Protein AF-A0A955WXA9-F1 (afdb_monomer_lite)

Radius of gyration: 15.29 Å; chains: 1; bounding box: 36×30×42 Å

pLDDT: mean 94.93, std 7.56, range [43.38, 98.75]

Structure (mmCIF, N/CA/C/O backbone):
data_AF-A0A955WXA9-F1
#
_entry.id   AF-A0A955WXA9-F1
#
loop_
_atom_site.group_PDB
_atom_site.id
_atom_site.type_symbol
_atom_site.label_atom_id
_atom_site.label_alt_id
_atom_site.label_comp_id
_atom_site.label_asym_id
_atom_site.label_entity_id
_atom_site.label_seq_id
_atom_site.pdbx_PDB_ins_code
_atom_site.Cartn_x
_atom_site.Cartn_y
_atom_site.Cartn_z
_atom_site.occupancy
_atom_site.B_iso_or_equiv
_atom_site.auth_seq_id
_atom_site.auth_comp_id
_atom_site.auth_asym_id
_atom_site.auth_atom_id
_atom_site.pdbx_PDB_model_num
ATOM 1 N N . GLY A 1 1 ? -16.867 13.117 12.820 1.00 91.06 1 GLY A N 1
ATOM 2 C CA . GLY A 1 1 ? -16.094 12.356 11.815 1.00 91.06 1 GLY A CA 1
ATOM 3 C C . GLY A 1 1 ? -15.336 11.248 12.516 1.00 91.06 1 GLY A C 1
ATOM 4 O O . GLY A 1 1 ? -15.319 11.274 13.739 1.00 91.06 1 GLY A O 1
ATOM 5 N N . GLN A 1 2 ? -14.751 10.304 11.773 1.00 95.94 2 GLN A N 1
ATOM 6 C CA . GLN A 1 2 ? -13.904 9.246 12.344 1.00 95.94 2 GLN A CA 1
ATOM 7 C C . GLN A 1 2 ? -12.493 9.767 12.650 1.00 95.94 2 GLN A C 1
ATOM 9 O O . GLN A 1 2 ? -11.987 10.629 11.928 1.00 95.94 2 GLN A O 1
ATOM 14 N N . LEU A 1 3 ? -11.860 9.225 13.689 1.00 97.69 3 LEU A N 1
ATOM 15 C CA . LEU A 1 3 ? -10.514 9.562 14.140 1.00 97.69 3 LEU A CA 1
ATOM 16 C C . LEU A 1 3 ? -9.573 8.352 14.054 1.00 97.69 3 LEU A C 1
ATOM 18 O O . LEU A 1 3 ? -9.935 7.226 14.396 1.00 97.69 3 LEU A O 1
ATOM 22 N N . THR A 1 4 ? -8.336 8.601 13.625 1.00 98.19 4 THR A N 1
ATOM 23 C CA . THR A 1 4 ? -7.269 7.597 13.538 1.00 98.19 4 THR A CA 1
ATOM 24 C C . THR A 1 4 ? -5.917 8.186 13.931 1.00 98.19 4 THR A C 1
ATOM 26 O O . THR A 1 4 ? -5.758 9.403 14.019 1.00 98.19 4 THR A O 1
ATOM 29 N N . TYR A 1 5 ? -4.939 7.309 14.129 1.00 98.06 5 TYR A N 1
ATOM 30 C CA . TYR A 1 5 ? -3.525 7.628 14.278 1.00 98.06 5 TYR A CA 1
ATOM 31 C C . TYR A 1 5 ? -2.741 6.816 13.250 1.00 98.06 5 TYR A C 1
ATOM 33 O O . TYR A 1 5 ? -2.970 5.618 13.131 1.00 98.06 5 TYR A O 1
ATOM 41 N N . SER A 1 6 ? -1.845 7.465 12.507 1.00 98.12 6 SER A N 1
ATOM 42 C CA . SER A 1 6 ? -1.029 6.832 11.465 1.00 98.12 6 SER A CA 1
ATOM 43 C C . SER A 1 6 ? 0.274 6.308 12.073 1.00 98.12 6 SER A C 1
ATOM 45 O O . SER A 1 6 ? 1.252 7.048 12.182 1.00 98.12 6 SER A O 1
ATOM 47 N N . ALA A 1 7 ? 0.270 5.056 12.531 1.00 98.25 7 ALA A N 1
ATOM 48 C CA . ALA A 1 7 ? 1.452 4.413 13.101 1.00 98.25 7 ALA A CA 1
ATOM 49 C C . ALA A 1 7 ? 2.349 3.809 12.008 1.00 98.25 7 ALA A C 1
ATOM 51 O O . ALA A 1 7 ? 1.858 3.375 10.970 1.00 98.25 7 ALA A O 1
ATOM 52 N N . ASN A 1 8 ? 3.657 3.728 12.253 1.00 97.62 8 ASN A N 1
ATOM 53 C CA . ASN A 1 8 ? 4.581 3.096 11.311 1.00 97.62 8 ASN A CA 1
ATOM 54 C C . ASN A 1 8 ? 4.373 1.568 11.243 1.00 97.62 8 ASN A C 1
ATOM 56 O O . ASN A 1 8 ? 4.010 0.959 12.256 1.00 97.62 8 ASN A O 1
ATOM 60 N N . TRP A 1 9 ? 4.626 0.936 10.086 1.00 95.50 9 TRP A N 1
ATOM 61 C CA . TRP A 1 9 ? 4.387 -0.507 9.855 1.00 95.50 9 TRP A CA 1
ATOM 62 C C . TRP A 1 9 ? 5.089 -1.440 10.848 1.00 95.50 9 TRP A C 1
ATOM 64 O O . TRP A 1 9 ? 4.692 -2.593 10.980 1.00 95.50 9 TRP A O 1
ATOM 74 N N . ASP A 1 10 ? 6.128 -0.969 11.531 1.00 95.44 10 ASP A N 1
ATOM 75 C CA . ASP A 1 10 ? 6.934 -1.725 12.489 1.00 95.44 10 ASP A CA 1
ATOM 76 C C . ASP A 1 10 ? 6.664 -1.349 13.961 1.00 95.44 10 ASP A C 1
ATOM 78 O O . ASP A 1 10 ? 7.170 -2.016 14.860 1.00 95.44 10 ASP A O 1
ATOM 82 N N . HIS A 1 11 ? 5.838 -0.328 14.227 1.00 95.75 11 HIS A N 1
ATOM 83 C CA . HIS A 1 11 ? 5.587 0.210 15.575 1.00 95.75 11 HIS A CA 1
ATOM 84 C C . HIS A 1 11 ? 4.100 0.459 15.881 1.00 95.75 11 HIS A C 1
ATOM 86 O O . HIS A 1 11 ? 3.764 1.211 16.796 1.00 95.75 11 HIS A O 1
ATOM 92 N N . PHE A 1 12 ? 3.181 -0.188 15.163 1.00 97.19 12 PHE A N 1
ATOM 93 C CA . PHE A 1 12 ? 1.743 -0.033 15.411 1.00 97.19 12 PHE A CA 1
ATOM 94 C C . PHE A 1 12 ? 1.214 -0.876 16.587 1.00 97.19 12 PHE A C 1
ATOM 96 O O . PHE A 1 12 ? 0.226 -0.501 17.216 1.00 97.19 12 PHE A O 1
ATOM 103 N N . GLU A 1 13 ? 1.849 -2.005 16.918 1.00 95.19 13 GLU A N 1
ATOM 104 C CA . GLU A 1 13 ? 1.425 -2.851 18.044 1.00 95.19 13 GLU A CA 1
ATOM 105 C C . GLU A 1 13 ? 1.533 -2.187 19.437 1.00 95.19 13 GLU A C 1
ATOM 107 O O . GLU A 1 13 ? 0.589 -2.355 20.211 1.00 95.19 13 GLU A O 1
ATOM 112 N N . PRO A 1 14 ? 2.606 -1.440 19.785 1.00 96.25 14 PRO A N 1
ATOM 113 C CA . PRO A 1 14 ? 2.773 -0.862 21.123 1.00 96.25 14 PRO A CA 1
ATOM 114 C C . PRO A 1 14 ? 1.964 0.419 21.388 1.00 96.25 14 PRO A C 1
ATOM 116 O O . PRO A 1 14 ? 2.048 0.956 22.491 1.00 96.25 14 PRO A O 1
ATOM 119 N N . VAL A 1 15 ? 1.205 0.942 20.419 1.00 98.00 15 VAL A N 1
ATOM 120 C CA . VAL A 1 15 ? 0.411 2.170 20.607 1.00 98.00 15 VAL A CA 1
ATOM 121 C C . VAL A 1 15 ? -0.665 1.934 21.687 1.00 98.00 15 VAL A C 1
ATOM 123 O O . VAL A 1 15 ? -1.556 1.105 21.490 1.00 98.00 15 VAL A O 1
ATOM 126 N N . PRO A 1 16 ? -0.630 2.656 22.827 1.00 97.19 16 PRO A N 1
ATOM 127 C CA . PRO A 1 16 ? -1.421 2.300 24.009 1.00 97.19 16 PRO A CA 1
ATOM 128 C C . PRO A 1 16 ? -2.848 2.863 23.993 1.00 97.19 16 PRO A C 1
ATOM 130 O O . PRO A 1 16 ? -3.631 2.586 24.894 1.00 97.19 16 PRO A O 1
ATOM 133 N N . PHE A 1 17 ? -3.186 3.681 22.996 1.00 97.75 17 PHE A N 1
ATOM 134 C CA . PHE A 1 17 ? -4.440 4.434 22.939 1.00 97.75 17 PHE A CA 1
ATOM 135 C C . PHE A 1 17 ? -5.325 4.051 21.747 1.00 97.75 17 PHE A C 1
ATOM 137 O O . PHE A 1 17 ? -6.215 4.818 21.381 1.00 97.75 17 PHE A O 1
ATOM 144 N N . TRP A 1 18 ? -5.136 2.866 21.148 1.00 98.31 18 TRP A N 1
ATOM 145 C CA . TRP A 1 18 ? -6.029 2.385 20.083 1.00 98.31 18 TRP A CA 1
ATOM 146 C C . TRP A 1 18 ? -7.498 2.389 20.508 1.00 98.31 18 TRP A C 1
ATOM 148 O O . TRP A 1 18 ? -8.367 2.672 19.685 1.00 98.31 18 TRP A O 1
ATOM 158 N N . ASP A 1 19 ? -7.780 2.156 21.791 1.00 96.81 19 ASP A N 1
ATOM 159 C CA . ASP A 1 19 ? -9.132 2.148 22.352 1.00 96.81 19 ASP A CA 1
ATOM 160 C C . ASP A 1 19 ? -9.839 3.512 22.271 1.00 96.81 19 ASP A C 1
ATOM 162 O O . ASP A 1 19 ? -11.065 3.539 22.199 1.00 96.81 19 ASP A O 1
ATOM 166 N N . LEU A 1 20 ? -9.095 4.616 22.136 1.00 98.00 20 LEU A N 1
ATOM 167 C CA . LEU A 1 20 ? -9.635 5.974 21.977 1.00 98.00 20 LEU A CA 1
ATOM 168 C C . LEU A 1 20 ? -9.936 6.371 20.517 1.00 98.00 20 LEU A C 1
ATOM 170 O O . LEU A 1 20 ? -10.437 7.467 20.281 1.00 98.00 20 LEU A O 1
ATOM 174 N N . LEU A 1 21 ? -9.600 5.525 19.535 1.00 98.38 21 LEU A N 1
ATOM 175 C CA . LEU A 1 21 ? -9.705 5.826 18.095 1.00 98.38 21 LEU A CA 1
ATOM 176 C C . LEU A 1 21 ? -10.836 5.039 17.418 1.00 98.38 21 LEU A C 1
ATOM 178 O O . LEU A 1 21 ? -11.273 4.025 17.939 1.00 98.38 21 LEU A O 1
ATOM 182 N N . ASP A 1 22 ? -11.298 5.429 16.235 1.00 98.25 22 ASP A N 1
ATOM 183 C CA . ASP A 1 22 ? -12.356 4.677 15.533 1.00 98.25 22 ASP A CA 1
ATOM 184 C C . ASP A 1 22 ? -11.792 3.549 14.655 1.00 98.25 22 ASP A C 1
ATOM 186 O O . ASP A 1 22 ? -12.451 2.540 14.403 1.00 98.25 22 ASP A O 1
ATOM 190 N N . VAL A 1 23 ? -10.554 3.713 14.185 1.00 98.31 23 VAL A N 1
ATOM 191 C CA . VAL A 1 23 ? -9.876 2.807 13.251 1.00 98.31 23 VAL A CA 1
ATOM 192 C C . VAL A 1 23 ? -8.379 2.768 13.550 1.00 98.31 23 VAL A C 1
ATOM 194 O O . VAL A 1 23 ? -7.782 3.774 13.935 1.00 98.31 23 VAL A O 1
ATOM 197 N N . VAL A 1 24 ? -7.759 1.605 13.360 1.00 98.56 24 VAL A N 1
ATOM 198 C CA . VAL A 1 24 ? -6.302 1.447 13.459 1.00 98.56 24 VAL A CA 1
ATOM 199 C C . VAL A 1 24 ? -5.664 1.953 12.163 1.00 98.56 24 VAL A C 1
ATOM 201 O O . VAL A 1 24 ? -5.885 1.363 11.109 1.00 98.56 24 VAL A O 1
ATOM 204 N N . GLY A 1 25 ? -4.896 3.040 12.214 1.00 98.38 25 GLY A N 1
ATOM 205 C CA . GLY A 1 25 ? -4.190 3.589 11.053 1.00 98.38 25 GLY A CA 1
ATOM 206 C C . GLY A 1 25 ? -2.737 3.123 10.998 1.00 98.38 25 GLY A C 1
ATOM 207 O O . GLY A 1 25 ? -2.011 3.237 11.986 1.00 98.38 25 GLY A O 1
ATOM 208 N N . VAL A 1 26 ? -2.295 2.603 9.853 1.00 98.56 26 VAL A N 1
ATOM 209 C CA . VAL A 1 26 ? -0.907 2.142 9.680 1.00 98.56 26 VAL A CA 1
ATOM 210 C C . VAL A 1 26 ? -0.340 2.564 8.328 1.00 98.56 26 VAL A C 1
ATOM 212 O O . VAL A 1 26 ? -0.930 2.261 7.290 1.00 98.56 26 VAL A O 1
ATOM 215 N N . THR A 1 27 ? 0.831 3.207 8.326 1.00 97.94 27 THR A N 1
ATOM 216 C CA . THR A 1 27 ? 1.641 3.369 7.113 1.00 97.94 27 THR A CA 1
ATOM 217 C C . THR A 1 27 ? 2.303 2.030 6.820 1.00 97.94 27 THR A C 1
ATOM 219 O O . THR A 1 27 ? 3.009 1.487 7.658 1.00 97.94 27 THR A O 1
ATOM 222 N N . ALA A 1 28 ? 2.045 1.445 5.658 1.00 97.62 28 ALA A N 1
ATOM 223 C CA . ALA A 1 28 ? 2.367 0.062 5.330 1.00 97.62 28 ALA A CA 1
ATOM 224 C C . ALA A 1 28 ? 3.437 -0.040 4.231 1.00 97.62 28 ALA A C 1
ATOM 226 O O . ALA A 1 28 ? 3.235 -0.682 3.198 1.00 97.62 28 ALA A O 1
ATOM 227 N N . TYR A 1 29 ? 4.614 0.540 4.483 1.00 97.56 29 TYR A N 1
ATOM 228 C CA . TYR A 1 29 ? 5.822 0.329 3.673 1.00 97.56 29 TYR A CA 1
ATOM 229 C C . TYR A 1 29 ? 6.488 -1.013 4.018 1.00 97.56 29 TYR A C 1
ATOM 231 O O . TYR A 1 29 ? 7.626 -1.085 4.475 1.00 97.56 29 TYR A O 1
ATOM 239 N N . VAL A 1 30 ? 5.750 -2.103 3.821 1.00 97.31 30 VAL A N 1
ATOM 240 C CA . VAL A 1 30 ? 6.205 -3.462 4.131 1.00 97.31 30 VAL A CA 1
ATOM 241 C C . VAL A 1 30 ? 7.178 -3.944 3.061 1.00 97.31 30 VAL A C 1
ATOM 243 O O . VAL A 1 30 ? 6.816 -4.011 1.887 1.00 97.31 30 VAL A O 1
ATOM 246 N N . GLN A 1 31 ? 8.389 -4.337 3.463 1.00 97.88 31 GLN A N 1
ATOM 247 C CA . GLN A 1 31 ? 9.318 -5.041 2.577 1.00 97.88 31 GLN A CA 1
ATOM 248 C C . GLN A 1 31 ? 8.668 -6.339 2.073 1.00 97.88 31 GLN A C 1
ATOM 250 O O . GLN A 1 31 ? 8.406 -7.250 2.856 1.00 97.88 31 GLN A O 1
ATOM 255 N N . LEU A 1 32 ? 8.424 -6.428 0.764 1.00 98.38 32 LEU A N 1
ATOM 256 C CA . LEU A 1 32 ? 7.754 -7.578 0.155 1.00 98.38 32 LEU A CA 1
ATOM 257 C C . LEU A 1 32 ? 8.724 -8.705 -0.204 1.00 98.38 32 LEU A C 1
ATOM 259 O O . LEU A 1 32 ? 8.354 -9.873 -0.156 1.00 98.38 32 LEU A O 1
ATOM 263 N N . SER A 1 33 ? 9.965 -8.374 -0.559 1.00 97.69 33 SER A N 1
ATOM 264 C CA . SER A 1 33 ? 11.008 -9.363 -0.838 1.00 97.69 33 SER A CA 1
ATOM 265 C C . SER A 1 33 ? 12.396 -8.804 -0.538 1.00 97.69 33 SER A C 1
ATOM 267 O O . SER A 1 33 ? 12.599 -7.596 -0.524 1.00 97.69 33 SER A O 1
ATOM 269 N N . ALA A 1 34 ? 13.367 -9.675 -0.271 1.00 96.25 34 ALA A N 1
ATOM 270 C CA . ALA A 1 34 ? 14.784 -9.309 -0.204 1.00 96.25 34 ALA A CA 1
ATOM 271 C C . ALA A 1 34 ? 15.526 -9.549 -1.533 1.00 96.25 34 ALA A C 1
ATOM 273 O O . ALA A 1 34 ? 16.671 -9.115 -1.667 1.00 96.25 34 ALA A O 1
ATOM 274 N N . ALA A 1 35 ? 14.887 -10.244 -2.481 1.00 95.19 35 ALA A N 1
ATOM 275 C CA . ALA A 1 35 ? 15.452 -10.566 -3.783 1.00 95.19 35 ALA A CA 1
ATOM 276 C C . ALA A 1 35 ? 15.497 -9.334 -4.693 1.00 95.19 35 ALA A C 1
ATOM 278 O O . ALA A 1 35 ? 14.609 -8.484 -4.637 1.00 95.19 35 ALA A O 1
ATOM 279 N N . ASP A 1 36 ? 16.497 -9.284 -5.569 1.00 90.94 36 ASP A N 1
ATOM 280 C CA . ASP A 1 36 ? 16.667 -8.177 -6.518 1.00 90.94 36 ASP A CA 1
ATOM 281 C C . ASP A 1 36 ? 15.678 -8.267 -7.698 1.00 90.94 36 ASP A C 1
ATOM 283 O O . ASP A 1 36 ? 15.329 -7.261 -8.304 1.00 90.94 36 ASP A O 1
ATOM 287 N N . ALA A 1 37 ? 15.180 -9.471 -8.000 1.00 93.88 37 ALA A N 1
ATOM 288 C CA . ALA A 1 37 ? 14.158 -9.722 -9.015 1.00 93.88 37 ALA A CA 1
ATOM 289 C C . ALA A 1 37 ? 13.083 -10.671 -8.453 1.00 93.88 37 ALA A C 1
ATOM 291 O O . ALA A 1 37 ? 13.066 -11.857 -8.787 1.00 93.88 37 ALA A O 1
ATOM 292 N N . PRO A 1 38 ? 12.204 -10.187 -7.556 1.00 97.50 38 PRO A N 1
ATOM 293 C CA . PRO A 1 38 ? 11.223 -11.044 -6.910 1.00 97.50 38 PRO A CA 1
ATOM 294 C C . PRO A 1 38 ? 10.189 -11.551 -7.913 1.00 97.50 38 PRO A C 1
ATOM 296 O O . PRO A 1 38 ? 9.792 -10.835 -8.834 1.00 97.50 38 PRO A O 1
ATOM 299 N N . THR A 1 39 ? 9.695 -12.762 -7.696 1.00 98.38 39 THR A N 1
ATOM 300 C CA . THR A 1 39 ? 8.514 -13.343 -8.346 1.00 98.38 39 THR A CA 1
ATOM 301 C C . THR A 1 39 ? 7.221 -12.780 -7.745 1.00 98.38 39 THR A C 1
ATOM 303 O O . THR A 1 39 ? 7.207 -12.260 -6.631 1.00 98.38 39 THR A O 1
ATOM 306 N N . ASP A 1 40 ? 6.096 -12.895 -8.459 1.00 98.38 40 ASP A N 1
ATOM 307 C CA . ASP A 1 40 ? 4.789 -12.459 -7.935 1.00 98.38 40 ASP A CA 1
ATOM 308 C C . ASP A 1 40 ? 4.394 -13.215 -6.656 1.00 98.38 40 ASP A C 1
ATOM 310 O O . ASP A 1 40 ? 3.800 -12.633 -5.751 1.00 98.38 40 ASP A O 1
ATOM 314 N N . ALA A 1 41 ? 4.773 -14.492 -6.559 1.00 98.19 41 ALA A N 1
ATOM 315 C CA . ALA A 1 41 ? 4.523 -15.314 -5.381 1.00 98.19 41 ALA A CA 1
ATOM 316 C C . ALA A 1 41 ? 5.308 -14.828 -4.152 1.00 98.19 41 ALA A C 1
ATOM 318 O O . ALA A 1 41 ? 4.779 -14.864 -3.041 1.00 98.19 41 ALA A O 1
ATOM 319 N N . GLU A 1 42 ? 6.546 -14.358 -4.337 1.00 98.31 42 GLU A N 1
ATOM 320 C CA . GLU A 1 42 ? 7.341 -13.762 -3.257 1.00 98.31 42 GLU A CA 1
ATOM 321 C C . GLU A 1 42 ? 6.745 -12.432 -2.799 1.00 98.31 42 GLU A C 1
ATOM 323 O O . GLU A 1 42 ? 6.604 -12.226 -1.595 1.00 98.31 42 GLU A O 1
ATOM 328 N N . LEU A 1 43 ? 6.315 -11.578 -3.736 1.00 98.75 43 LEU A N 1
ATOM 329 C CA . LEU A 1 43 ? 5.640 -10.319 -3.402 1.00 98.75 43 LEU A CA 1
ATOM 330 C C . LEU A 1 43 ? 4.385 -10.568 -2.547 1.00 98.75 43 LEU A C 1
ATOM 332 O O . LEU A 1 43 ? 4.203 -9.943 -1.502 1.00 98.75 43 LEU A O 1
ATOM 336 N N . ASP A 1 44 ? 3.557 -11.538 -2.945 1.00 98.44 44 ASP A N 1
ATOM 337 C CA . ASP A 1 44 ? 2.345 -11.920 -2.210 1.00 98.44 44 ASP A CA 1
ATOM 338 C C . ASP A 1 44 ? 2.663 -12.548 -0.843 1.00 98.44 44 ASP A C 1
ATOM 340 O O . ASP A 1 44 ? 1.941 -12.342 0.139 1.00 98.44 44 ASP A O 1
ATOM 344 N N . ALA A 1 45 ? 3.748 -13.322 -0.748 1.00 98.31 45 ALA A N 1
ATOM 345 C CA . ALA A 1 45 ? 4.192 -13.908 0.510 1.00 98.31 45 ALA A CA 1
ATOM 346 C C . ALA A 1 45 ? 4.687 -12.848 1.508 1.00 98.31 45 ALA A C 1
ATOM 348 O O . ALA A 1 45 ? 4.436 -13.002 2.708 1.00 98.31 45 ALA A O 1
ATOM 349 N N . GLY A 1 46 ? 5.309 -11.766 1.029 1.00 98.38 46 GLY A N 1
ATOM 350 C CA . GLY A 1 46 ? 5.820 -10.667 1.853 1.00 98.38 46 GLY A CA 1
ATOM 351 C C . GLY A 1 46 ? 4.760 -10.000 2.733 1.00 98.38 46 GLY A C 1
ATOM 352 O O . GLY A 1 46 ? 5.029 -9.612 3.868 1.00 98.38 46 GLY A O 1
ATOM 353 N N . TRP A 1 47 ? 3.507 -9.965 2.279 1.00 98.44 47 TRP A N 1
ATOM 354 C CA . TRP A 1 47 ? 2.402 -9.401 3.054 1.00 98.44 47 TRP A CA 1
ATOM 355 C C . TRP A 1 47 ? 1.922 -10.269 4.222 1.00 98.44 47 TRP A C 1
ATOM 357 O O . TRP A 1 47 ? 1.256 -9.758 5.128 1.00 98.44 47 TRP A O 1
ATOM 367 N N . ARG A 1 48 ? 2.201 -11.582 4.215 1.00 97.31 48 ARG A N 1
ATOM 368 C CA . ARG A 1 48 ? 1.552 -12.546 5.126 1.00 97.31 48 ARG A CA 1
ATOM 369 C C . ARG A 1 48 ? 1.766 -12.199 6.597 1.00 97.31 48 ARG A C 1
ATOM 371 O O . ARG A 1 48 ? 0.800 -12.198 7.360 1.00 97.31 48 ARG A O 1
ATOM 378 N N . GLY A 1 49 ? 3.007 -11.893 6.980 1.00 97.50 49 GLY A N 1
ATOM 379 C CA . GLY A 1 49 ? 3.365 -11.570 8.364 1.00 97.50 49 GLY A CA 1
ATOM 380 C C . GLY A 1 49 ? 2.657 -10.310 8.859 1.00 97.50 49 GLY A C 1
ATOM 381 O O . GLY A 1 49 ? 1.928 -10.356 9.852 1.00 97.50 49 GLY A O 1
ATOM 382 N N . PHE A 1 50 ? 2.790 -9.218 8.105 1.00 98.12 50 PHE A N 1
ATOM 383 C CA . PHE A 1 50 ? 2.163 -7.933 8.418 1.00 98.12 50 PHE A CA 1
ATOM 384 C C . PHE A 1 50 ? 0.632 -8.029 8.492 1.00 98.12 50 PHE A C 1
ATOM 386 O O . PHE A 1 50 ? 0.014 -7.592 9.464 1.00 98.12 50 PHE A O 1
ATOM 393 N N . ARG A 1 51 ? -0.003 -8.694 7.517 1.00 97.56 51 ARG A N 1
ATOM 394 C CA . ARG A 1 51 ? -1.458 -8.908 7.522 1.00 97.56 51 ARG A CA 1
ATOM 395 C C . ARG A 1 51 ? -1.914 -9.693 8.751 1.00 97.56 51 ARG A C 1
ATOM 397 O O . ARG A 1 51 ? -2.960 -9.393 9.323 1.00 97.56 51 ARG A O 1
ATOM 404 N N . GLN A 1 52 ? -1.145 -10.694 9.180 1.00 97.50 52 GLN A N 1
ATOM 405 C CA . GLN A 1 52 ? -1.468 -11.457 10.383 1.00 97.50 52 GLN A CA 1
ATOM 406 C C . GLN A 1 52 ? -1.366 -10.593 11.650 1.00 97.50 52 GLN A C 1
ATOM 408 O O . GLN A 1 52 ? -2.228 -10.702 12.522 1.00 97.50 52 GLN A O 1
ATOM 413 N N . GLN A 1 53 ? -0.356 -9.724 11.750 1.00 97.75 53 GLN A N 1
ATOM 414 C CA . GLN A 1 53 ? -0.218 -8.780 12.864 1.00 97.75 53 GLN A CA 1
ATOM 415 C C . GLN A 1 53 ? -1.403 -7.805 12.928 1.00 97.75 53 GLN A C 1
ATOM 417 O O . GLN A 1 53 ? -2.021 -7.674 13.985 1.00 97.75 53 GLN A O 1
ATOM 422 N N . LEU A 1 54 ? -1.795 -7.208 11.795 1.00 97.44 54 LEU A N 1
ATOM 423 C CA . LEU A 1 54 ? -2.967 -6.326 11.723 1.00 97.44 54 LEU A CA 1
ATOM 424 C C . LEU A 1 54 ? -4.263 -7.040 12.107 1.00 97.44 54 LEU A C 1
ATOM 426 O O . LEU A 1 54 ? -5.053 -6.505 12.881 1.00 97.44 54 LEU A O 1
ATOM 430 N N . ARG A 1 55 ? -4.468 -8.275 11.639 1.00 96.50 55 ARG A N 1
ATOM 431 C CA . ARG A 1 55 ? -5.632 -9.086 12.030 1.00 96.50 55 ARG A CA 1
ATOM 432 C C . ARG A 1 55 ? -5.659 -9.371 13.525 1.00 96.50 55 ARG A C 1
ATOM 434 O O . ARG A 1 55 ? -6.717 -9.261 14.136 1.00 96.50 55 ARG A O 1
ATOM 441 N N . ARG A 1 56 ? -4.513 -9.704 14.132 1.00 97.38 56 ARG A N 1
ATOM 442 C CA . ARG A 1 56 ? -4.422 -9.882 15.589 1.00 97.38 56 ARG A CA 1
ATOM 443 C C . ARG A 1 56 ? -4.765 -8.592 16.321 1.00 97.38 56 ARG A C 1
ATOM 445 O O . ARG A 1 56 ? -5.535 -8.644 17.271 1.00 97.38 56 ARG A O 1
ATOM 452 N N . LEU A 1 57 ? -4.238 -7.451 15.880 1.00 97.00 57 LEU A N 1
ATOM 453 C CA . LEU A 1 57 ? -4.559 -6.168 16.497 1.00 97.00 57 LEU A CA 1
ATOM 454 C C . LEU A 1 57 ? -6.050 -5.832 16.358 1.00 97.00 57 LEU A C 1
ATOM 456 O O . LEU A 1 57 ? -6.675 -5.500 17.356 1.00 97.00 57 LEU A O 1
ATOM 460 N N . ALA A 1 58 ? -6.639 -6.013 15.174 1.00 96.25 58 ALA A N 1
ATOM 461 C CA . ALA A 1 58 ? -8.068 -5.808 14.937 1.00 96.25 58 ALA A CA 1
ATOM 462 C C . ALA A 1 58 ? -8.961 -6.721 15.791 1.00 96.25 58 ALA A C 1
ATOM 464 O O . ALA A 1 58 ? -10.043 -6.315 16.208 1.00 96.25 58 ALA A O 1
ATOM 465 N N . LEU A 1 59 ? -8.526 -7.956 16.062 1.00 96.56 59 LEU A N 1
ATOM 466 C CA . LEU A 1 59 ? -9.219 -8.852 16.992 1.00 96.56 59 LEU A CA 1
ATOM 467 C C . LEU A 1 59 ? -9.114 -8.361 18.440 1.00 96.56 59 LEU A C 1
ATOM 469 O O . LEU A 1 59 ? -10.105 -8.425 19.158 1.00 96.56 59 LEU A O 1
ATOM 473 N N . ARG A 1 60 ? -7.945 -7.858 18.862 1.00 96.56 60 ARG A N 1
ATOM 474 C CA . ARG A 1 60 ? -7.743 -7.328 20.222 1.00 96.56 60 ARG A CA 1
ATOM 475 C C . ARG A 1 60 ? -8.532 -6.045 20.480 1.00 96.56 60 ARG A C 1
ATOM 477 O O . ARG A 1 60 ? -9.077 -5.897 21.562 1.00 96.56 60 ARG A O 1
ATOM 484 N N . THR A 1 61 ? -8.573 -5.131 19.513 1.00 97.25 61 THR A N 1
ATOM 485 C CA . THR A 1 61 ? -9.227 -3.818 19.666 1.00 97.25 61 THR A CA 1
ATOM 486 C C . THR A 1 61 ? -10.696 -3.835 19.255 1.00 97.25 61 THR A C 1
ATOM 488 O O . THR A 1 61 ? -11.444 -2.927 19.604 1.00 97.25 61 THR A O 1
ATOM 491 N N . GLY A 1 62 ? -11.116 -4.829 18.465 1.00 97.81 62 GLY A N 1
ATOM 492 C CA . GLY A 1 62 ? -12.439 -4.865 17.841 1.00 97.81 62 GLY A CA 1
ATOM 493 C C . GLY A 1 62 ? -12.611 -3.877 16.680 1.00 97.81 62 GLY A C 1
ATOM 494 O O . GLY A 1 62 ? -13.724 -3.731 16.181 1.00 97.81 62 GLY A O 1
ATOM 495 N N . LYS A 1 63 ? -11.541 -3.207 16.232 1.00 98.00 63 LYS A N 1
ATOM 496 C CA . LYS A 1 63 ? -11.601 -2.099 15.260 1.00 98.00 63 LYS A CA 1
ATOM 497 C C . LYS A 1 63 ? -11.173 -2.545 13.859 1.00 98.00 63 LYS A C 1
ATOM 499 O O . LYS A 1 63 ? -10.345 -3.455 13.740 1.00 98.00 63 LYS A O 1
ATOM 504 N N . PRO A 1 64 ? -11.704 -1.927 12.787 1.00 98.19 64 PRO A N 1
ATOM 505 C CA . PRO A 1 64 ? -11.137 -2.088 11.453 1.00 98.19 64 PRO A CA 1
ATOM 506 C C . PRO A 1 64 ? -9.743 -1.444 11.376 1.00 98.19 64 PRO A C 1
ATOM 508 O O . PRO A 1 64 ? -9.331 -0.702 12.276 1.00 98.19 64 PRO A O 1
ATOM 511 N N . TYR A 1 65 ? -9.027 -1.702 10.283 1.00 98.06 65 TYR A N 1
ATOM 512 C CA . TYR A 1 65 ? -7.760 -1.034 9.979 1.00 98.06 65 TYR A CA 1
ATOM 513 C C . TYR A 1 65 ? -7.813 -0.277 8.659 1.00 98.06 65 TYR A C 1
ATOM 515 O O . TYR A 1 65 ? -8.496 -0.663 7.713 1.00 98.06 65 TYR A O 1
ATOM 523 N N . LEU A 1 66 ? -7.042 0.797 8.606 1.00 98.38 66 LEU A N 1
ATOM 524 C CA . LEU A 1 66 ? -6.840 1.648 7.452 1.00 98.38 66 LEU A CA 1
ATOM 525 C C . LEU A 1 66 ? -5.347 1.657 7.132 1.00 98.38 66 LEU A C 1
ATOM 527 O O . LEU A 1 66 ? -4.537 2.000 7.996 1.00 98.38 66 LEU A O 1
ATOM 531 N N . LEU A 1 67 ? -4.980 1.315 5.896 1.00 98.50 67 LEU A N 1
ATOM 532 C CA . LEU A 1 67 ? -3.609 1.539 5.445 1.00 98.50 67 LEU A CA 1
ATOM 533 C C . LEU A 1 67 ? -3.495 3.015 5.054 1.00 98.50 67 LEU A C 1
ATOM 535 O O . LEU A 1 67 ? -3.978 3.426 3.998 1.00 98.50 67 LEU A O 1
ATOM 539 N N . THR A 1 68 ? -2.940 3.825 5.950 1.00 98.12 68 THR A N 1
ATOM 540 C CA . THR A 1 68 ? -2.881 5.289 5.820 1.00 98.12 68 THR A CA 1
ATOM 541 C C . THR A 1 68 ? -1.836 5.745 4.813 1.00 98.12 68 THR A C 1
ATOM 543 O O . THR A 1 68 ? -1.962 6.839 4.275 1.00 98.12 68 THR A O 1
ATOM 546 N N . GLU A 1 69 ? -0.852 4.897 4.515 1.00 97.88 69 GLU A N 1
ATOM 547 C CA . GLU A 1 69 ? 0.058 5.049 3.382 1.00 97.88 69 GLU A CA 1
ATOM 548 C C . GLU A 1 69 ? 0.448 3.670 2.847 1.00 97.88 69 GLU A C 1
ATOM 550 O O . GLU A 1 69 ? 0.821 2.787 3.614 1.00 97.88 69 GLU A O 1
ATOM 555 N N . VAL A 1 70 ? 0.402 3.483 1.532 1.00 98.19 70 VAL A N 1
ATOM 556 C CA . VAL A 1 70 ? 1.078 2.386 0.828 1.00 98.19 70 VAL A CA 1
ATOM 557 C C . VAL A 1 70 ? 1.687 2.950 -0.440 1.00 98.19 70 VAL A C 1
ATOM 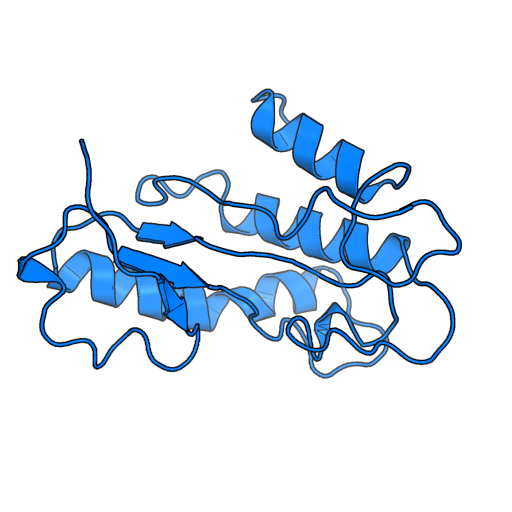559 O O . VAL A 1 70 ? 0.990 3.599 -1.218 1.00 98.19 70 VAL A O 1
ATOM 562 N N . GLY A 1 71 ? 2.957 2.666 -0.694 1.00 97.31 71 GLY A N 1
ATOM 563 C CA . GLY A 1 71 ? 3.612 3.100 -1.915 1.00 97.31 71 GLY A CA 1
ATOM 564 C C . GLY A 1 71 ? 4.829 2.254 -2.240 1.00 97.31 71 GLY A C 1
ATOM 565 O O . GLY A 1 71 ? 5.452 1.670 -1.356 1.00 97.31 71 GLY A O 1
ATOM 566 N N . TYR A 1 72 ? 5.162 2.220 -3.525 1.00 97.12 72 TYR A N 1
ATOM 567 C CA . TYR A 1 72 ? 6.369 1.589 -4.047 1.00 97.12 72 TYR A CA 1
ATOM 568 C C . TYR A 1 72 ? 7.021 2.553 -5.039 1.00 97.12 72 TYR A C 1
ATOM 570 O O . TYR A 1 72 ? 6.325 3.000 -5.957 1.00 97.12 72 TYR A O 1
ATOM 578 N N . PRO A 1 73 ? 8.312 2.898 -4.905 1.00 95.94 73 PRO A N 1
ATOM 579 C CA . PRO A 1 73 ? 9.011 3.642 -5.946 1.00 95.94 73 PRO A CA 1
ATOM 580 C C . PRO A 1 73 ? 9.199 2.755 -7.191 1.00 95.94 73 PRO A C 1
ATOM 582 O O . PRO A 1 73 ? 9.357 1.539 -7.071 1.00 95.94 73 PRO A O 1
ATOM 585 N N . ALA A 1 74 ? 9.185 3.345 -8.390 1.00 95.69 74 ALA A N 1
ATOM 586 C CA . ALA A 1 74 ? 9.477 2.632 -9.641 1.00 95.69 74 ALA A CA 1
ATOM 587 C C . ALA A 1 74 ? 10.986 2.453 -9.834 1.00 95.69 74 ALA A C 1
ATOM 589 O O . ALA A 1 74 ? 11.618 3.102 -10.664 1.00 95.69 74 ALA A O 1
ATOM 590 N N . HIS A 1 75 ? 11.563 1.575 -9.027 1.00 93.75 75 HIS A N 1
ATOM 591 C CA . HIS A 1 75 ? 12.990 1.285 -8.960 1.00 93.75 75 HIS A CA 1
ATOM 592 C C . HIS A 1 75 ? 13.191 -0.192 -8.572 1.00 93.75 75 HIS A C 1
ATOM 594 O O . HIS A 1 75 ? 12.354 -0.698 -7.824 1.00 93.75 75 HIS A O 1
ATOM 600 N N . PRO A 1 76 ? 14.283 -0.869 -8.984 1.00 93.50 76 PRO A N 1
ATOM 601 C CA . PRO A 1 76 ? 14.555 -2.272 -8.645 1.00 93.50 76 PRO A CA 1
ATOM 602 C C . PRO A 1 76 ? 14.452 -2.637 -7.156 1.00 93.50 76 PRO A C 1
ATOM 604 O O . PRO A 1 76 ? 13.922 -3.685 -6.805 1.00 93.50 76 PRO A O 1
ATOM 607 N N . ASP A 1 77 ? 14.865 -1.747 -6.250 1.00 95.00 77 ASP A N 1
ATOM 608 C CA . ASP A 1 77 ? 14.716 -1.971 -4.801 1.00 95.00 77 ASP A CA 1
ATOM 609 C C . ASP A 1 77 ? 13.316 -1.629 -4.261 1.00 95.00 77 ASP A C 1
ATOM 611 O O . ASP A 1 77 ? 13.092 -1.703 -3.056 1.00 95.00 77 ASP A O 1
ATOM 615 N N . GLY A 1 78 ? 12.349 -1.247 -5.097 1.00 96.12 78 GLY A N 1
ATOM 616 C CA . GLY A 1 78 ? 11.043 -0.756 -4.650 1.00 96.12 78 GLY A CA 1
ATOM 617 C C . GLY A 1 78 ? 10.249 -1.778 -3.836 1.00 96.12 78 GLY A C 1
ATOM 618 O O . GLY A 1 78 ? 9.580 -1.410 -2.876 1.00 96.12 78 GLY A O 1
ATOM 619 N N . ALA A 1 79 ? 10.382 -3.071 -4.147 1.00 97.56 79 ALA A N 1
ATOM 620 C CA . ALA A 1 79 ? 9.804 -4.154 -3.346 1.00 97.56 79 ALA A CA 1
ATOM 621 C C . ALA A 1 79 ? 10.595 -4.452 -2.057 1.00 97.56 79 ALA A C 1
ATOM 623 O O . ALA A 1 79 ? 10.045 -4.999 -1.098 1.00 97.56 79 ALA A O 1
ATOM 624 N N . LYS A 1 80 ? 11.886 -4.108 -2.043 1.00 96.62 80 LYS A N 1
ATOM 625 C CA . LYS A 1 80 ? 12.844 -4.411 -0.974 1.00 96.62 80 LYS A CA 1
ATOM 626 C C . LYS A 1 80 ? 12.888 -3.331 0.094 1.00 96.62 80 LYS A C 1
ATOM 628 O O . LYS A 1 80 ? 13.018 -3.631 1.275 1.00 96.62 80 LYS A O 1
ATOM 633 N N . ARG A 1 81 ? 12.780 -2.072 -0.320 1.00 95.75 81 ARG A N 1
ATOM 634 C CA . ARG A 1 81 ? 12.873 -0.882 0.529 1.00 95.75 81 ARG A CA 1
ATOM 635 C C . ARG A 1 81 ? 11.785 0.117 0.123 1.00 95.75 81 ARG A C 1
ATOM 637 O O . ARG A 1 81 ? 12.103 1.214 -0.328 1.00 95.75 81 ARG A O 1
ATOM 644 N N . PRO A 1 82 ? 10.497 -0.239 0.261 1.00 96.44 82 PRO A N 1
ATOM 645 C CA . PRO A 1 82 ? 9.387 0.604 -0.185 1.00 96.44 82 PRO A CA 1
ATOM 646 C C . PRO A 1 82 ? 9.283 1.947 0.540 1.00 96.44 82 PRO A C 1
ATOM 648 O O . PRO A 1 82 ? 8.562 2.804 0.064 1.00 96.44 82 PRO A O 1
ATOM 651 N N . TRP A 1 83 ? 9.966 2.140 1.672 1.00 95.69 83 TRP A N 1
ATOM 652 C CA . TRP A 1 83 ? 10.055 3.423 2.383 1.00 95.69 83 TRP A CA 1
ATOM 653 C C . TRP A 1 83 ? 11.159 4.348 1.840 1.00 95.69 83 TRP A C 1
ATOM 655 O O . TRP A 1 83 ? 11.246 5.513 2.236 1.00 95.69 83 TRP A O 1
ATOM 665 N N . ASP A 1 84 ? 12.063 3.843 0.992 1.00 93.38 84 ASP A N 1
ATOM 666 C CA . ASP A 1 84 ? 13.219 4.603 0.524 1.00 93.38 84 ASP A CA 1
ATOM 667 C C . ASP A 1 84 ? 12.822 5.542 -0.620 1.00 93.38 84 ASP A C 1
ATOM 669 O O . ASP A 1 84 ? 12.550 5.138 -1.749 1.00 93.38 84 ASP A O 1
ATOM 673 N N . TYR A 1 85 ? 12.758 6.835 -0.312 1.00 85.62 85 TYR A N 1
ATOM 674 C CA . TYR A 1 85 ? 12.381 7.886 -1.255 1.00 85.62 85 TYR A CA 1
ATOM 675 C C . TYR A 1 85 ? 13.548 8.425 -2.084 1.00 85.62 85 TYR A C 1
ATOM 677 O O . TYR A 1 85 ? 13.364 9.382 -2.839 1.00 85.62 85 TYR A O 1
ATOM 685 N N . ARG A 1 86 ? 14.743 7.836 -1.963 1.00 85.94 86 ARG A N 1
ATOM 686 C CA . ARG A 1 86 ? 15.938 8.235 -2.718 1.00 85.94 86 ARG A CA 1
ATOM 687 C C . ARG A 1 86 ? 16.402 7.103 -3.644 1.00 85.94 86 ARG A C 1
ATOM 689 O O . ARG A 1 86 ? 17.555 6.680 -3.538 1.00 85.94 86 ARG A O 1
ATOM 696 N N . PRO A 1 87 ? 15.539 6.598 -4.547 1.00 73.56 87 PRO A N 1
ATOM 697 C CA . PRO A 1 87 ? 15.908 5.493 -5.417 1.00 73.56 87 PRO A CA 1
ATOM 698 C C . PRO A 1 87 ? 17.087 5.881 -6.319 1.00 73.56 87 PRO A C 1
ATOM 700 O O . PRO A 1 87 ? 17.087 6.936 -6.964 1.00 73.56 87 PRO A O 1
ATOM 703 N N . THR A 1 88 ? 18.101 5.018 -6.370 1.00 78.88 88 THR A N 1
ATOM 704 C CA . THR A 1 88 ? 19.207 5.113 -7.333 1.00 78.88 88 THR A CA 1
ATOM 705 C C . THR A 1 88 ? 18.824 4.338 -8.601 1.00 78.88 88 THR A C 1
ATOM 707 O O . THR A 1 88 ? 17.649 4.331 -8.927 1.00 78.88 88 THR A O 1
ATOM 710 N N . GLY A 1 89 ? 19.750 3.794 -9.393 1.00 85.00 89 GLY A N 1
ATOM 711 C CA . GLY A 1 89 ? 19.409 2.839 -10.462 1.00 85.00 89 GLY A CA 1
ATOM 712 C C . GLY A 1 89 ? 18.537 3.323 -11.637 1.00 85.00 89 GLY A C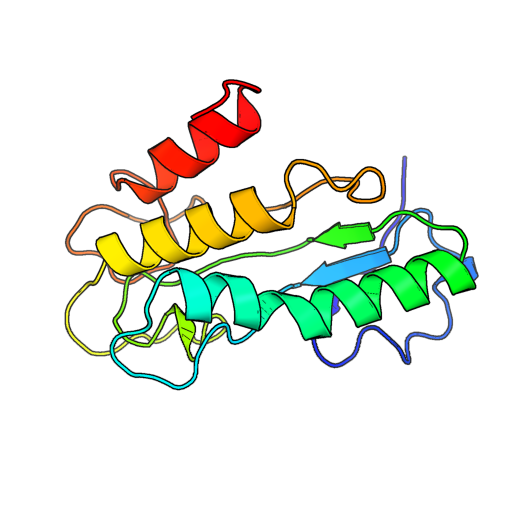 1
ATOM 713 O O . GLY A 1 89 ? 18.240 4.508 -11.809 1.00 85.00 89 GLY A O 1
ATOM 714 N N . THR A 1 90 ? 18.170 2.355 -12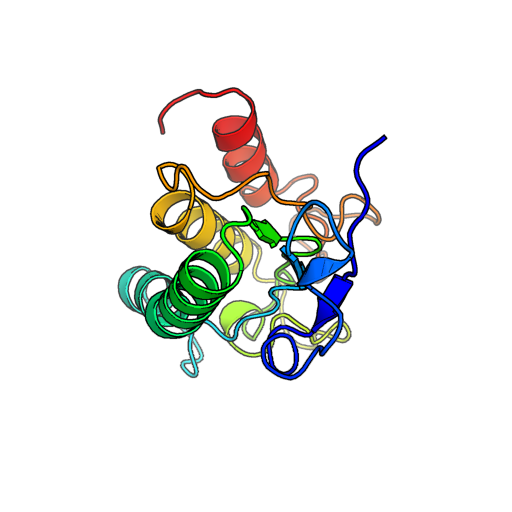.479 1.00 93.69 90 THR A N 1
ATOM 715 C CA . THR A 1 90 ? 17.274 2.518 -13.636 1.00 93.69 90 THR A CA 1
ATOM 716 C C . THR A 1 90 ? 15.814 2.449 -13.171 1.00 93.69 90 THR A C 1
ATOM 718 O O . THR A 1 90 ? 15.520 1.653 -12.279 1.00 93.69 90 THR A O 1
ATOM 721 N N . PRO A 1 91 ? 14.892 3.244 -13.741 1.00 95.75 91 PRO A N 1
ATOM 722 C CA . PRO A 1 91 ? 13.462 3.104 -13.477 1.00 95.75 91 PRO A CA 1
ATOM 723 C C . PRO A 1 91 ? 12.946 1.680 -13.716 1.00 95.75 91 PRO A C 1
ATOM 725 O O . PRO A 1 91 ? 13.303 1.038 -14.702 1.00 95.75 91 PRO A O 1
ATOM 728 N N . ASP A 1 92 ? 12.073 1.209 -12.826 1.00 96.75 92 ASP A N 1
ATOM 729 C CA . ASP A 1 92 ? 11.380 -0.078 -12.955 1.00 96.75 92 ASP A CA 1
ATOM 730 C C . ASP A 1 92 ? 9.868 0.083 -12.694 1.00 96.75 92 ASP A C 1
ATOM 732 O O . ASP A 1 92 ? 9.350 -0.242 -11.616 1.00 96.75 92 ASP A O 1
ATOM 736 N N . PRO A 1 93 ? 9.124 0.640 -13.668 1.00 97.06 93 PRO A N 1
ATOM 737 C CA . PRO A 1 93 ? 7.676 0.806 -13.555 1.00 97.06 93 PRO A CA 1
ATOM 738 C C . PRO A 1 93 ? 6.924 -0.535 -13.543 1.00 97.06 93 PRO A C 1
ATOM 740 O O . PRO A 1 93 ? 5.819 -0.610 -12.997 1.00 97.06 93 PRO A O 1
ATOM 743 N N . ALA A 1 94 ? 7.513 -1.595 -14.106 1.00 98.12 94 ALA A N 1
ATOM 744 C CA . ALA A 1 94 ? 6.915 -2.925 -14.125 1.00 98.12 94 ALA A CA 1
ATOM 745 C C . ALA A 1 94 ? 6.898 -3.536 -12.717 1.00 98.12 94 ALA A C 1
ATOM 747 O O . ALA A 1 94 ? 5.865 -4.046 -12.275 1.00 98.12 94 ALA A O 1
ATOM 748 N N . LEU A 1 95 ? 8.000 -3.428 -11.968 1.00 98.06 95 LEU A N 1
ATOM 749 C CA . LEU A 1 95 ? 8.038 -3.850 -10.570 1.00 98.06 95 LEU A CA 1
ATOM 750 C C . LEU A 1 95 ? 7.029 -3.071 -9.721 1.00 98.06 95 LEU A C 1
ATOM 752 O O . LEU A 1 95 ? 6.291 -3.684 -8.949 1.00 98.06 95 LEU A O 1
ATOM 756 N N . GLN A 1 96 ? 6.918 -1.752 -9.914 1.00 98.00 96 GLN A N 1
ATOM 757 C CA . GLN A 1 96 ? 5.912 -0.943 -9.217 1.00 98.00 96 GLN A CA 1
ATOM 758 C C . GLN A 1 96 ? 4.489 -1.479 -9.456 1.00 98.00 96 GLN A C 1
ATOM 760 O O . GLN A 1 96 ? 3.725 -1.667 -8.506 1.00 98.00 96 GLN A O 1
ATOM 765 N N . ALA A 1 97 ? 4.128 -1.767 -10.711 1.00 98.50 97 ALA A N 1
ATOM 766 C CA . ALA A 1 97 ? 2.819 -2.323 -11.048 1.00 98.50 97 ALA A CA 1
ATOM 767 C C . ALA A 1 97 ? 2.589 -3.701 -10.404 1.00 98.50 97 ALA A C 1
ATOM 769 O O . ALA A 1 97 ? 1.506 -3.968 -9.877 1.00 98.50 97 ALA A O 1
ATOM 770 N N . ARG A 1 98 ? 3.609 -4.566 -10.386 1.00 98.75 98 ARG A N 1
ATOM 771 C CA . ARG A 1 98 ? 3.549 -5.892 -9.749 1.00 98.75 98 ARG A CA 1
ATOM 772 C C . ARG A 1 98 ? 3.353 -5.802 -8.234 1.00 98.75 98 ARG A C 1
ATOM 774 O O . ARG A 1 98 ? 2.527 -6.541 -7.697 1.00 98.75 98 ARG A O 1
ATOM 781 N N . CYS A 1 99 ? 4.012 -4.861 -7.558 1.00 98.69 99 CYS A N 1
ATOM 782 C CA . CYS A 1 99 ? 3.787 -4.600 -6.134 1.00 98.69 99 CYS A CA 1
ATOM 783 C C . CYS A 1 99 ? 2.343 -4.151 -5.856 1.00 98.69 99 CYS A C 1
ATOM 785 O O . CYS A 1 99 ? 1.705 -4.672 -4.940 1.00 98.69 99 CYS A O 1
ATOM 787 N N . TYR A 1 100 ? 1.773 -3.265 -6.683 1.00 98.62 100 TYR A N 1
ATOM 788 C CA . TYR A 1 100 ? 0.363 -2.884 -6.543 1.00 98.62 100 TYR A CA 1
ATOM 789 C C . TYR A 1 100 ? -0.601 -4.038 -6.847 1.00 98.62 100 TYR A C 1
ATOM 791 O O . TYR A 1 100 ? -1.606 -4.178 -6.155 1.00 98.62 100 TYR A O 1
ATOM 799 N N . ARG A 1 101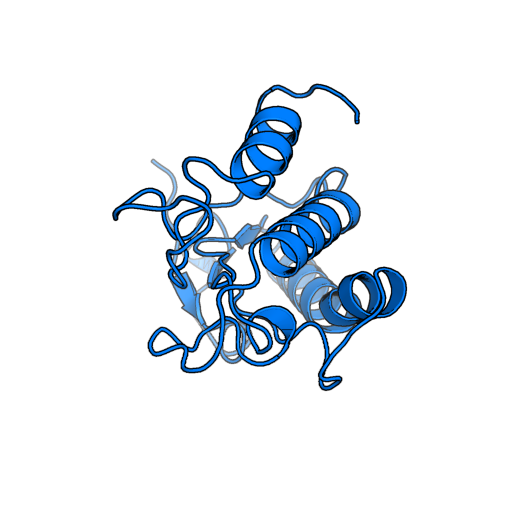 ? -0.307 -4.923 -7.809 1.00 98.69 101 ARG A N 1
ATOM 800 C CA . ARG A 1 101 ? -1.118 -6.140 -8.013 1.00 98.69 101 ARG A CA 1
ATOM 801 C C . ARG A 1 101 ? -1.081 -7.047 -6.792 1.00 98.69 101 ARG A C 1
ATOM 803 O O . ARG A 1 101 ? -2.116 -7.580 -6.403 1.00 98.69 101 ARG A O 1
ATOM 810 N N . SER A 1 102 ? 0.092 -7.196 -6.181 1.00 98.69 102 SER A N 1
ATOM 811 C CA . SER A 1 102 ? 0.250 -7.966 -4.950 1.00 98.69 102 SER A CA 1
ATOM 812 C C . SER A 1 102 ? -0.551 -7.374 -3.786 1.00 98.69 102 SER A C 1
ATOM 814 O O . SER A 1 102 ? -1.253 -8.102 -3.078 1.00 98.69 102 SER A O 1
ATOM 816 N N . LEU A 1 103 ? -0.545 -6.043 -3.648 1.00 98.38 103 LEU A N 1
ATOM 817 C CA . LEU A 1 103 ? -1.417 -5.328 -2.716 1.00 98.38 103 LEU A CA 1
ATOM 818 C C . LEU A 1 103 ? -2.897 -5.666 -2.980 1.00 98.38 103 LEU A C 1
ATOM 820 O O . LEU A 1 103 ? -3.591 -6.127 -2.076 1.00 98.38 103 LEU A O 1
ATOM 824 N N . VAL A 1 104 ? -3.375 -5.520 -4.219 1.00 97.81 104 VAL A N 1
ATOM 825 C CA . VAL A 1 104 ? -4.776 -5.813 -4.576 1.00 97.81 104 VAL A CA 1
ATOM 826 C C . VAL A 1 104 ? -5.141 -7.264 -4.242 1.00 97.81 104 VAL A C 1
ATOM 828 O O . VAL A 1 104 ? -6.114 -7.505 -3.525 1.00 97.81 104 VAL A O 1
ATOM 831 N N . ARG A 1 105 ? -4.343 -8.247 -4.683 1.00 97.44 105 ARG A N 1
ATOM 832 C CA . ARG A 1 105 ? -4.583 -9.675 -4.393 1.00 97.44 105 ARG A CA 1
ATOM 833 C C . ARG A 1 105 ? -4.680 -9.948 -2.895 1.00 97.44 105 ARG A C 1
ATOM 835 O O . ARG A 1 105 ? -5.563 -10.687 -2.465 1.00 97.44 105 ARG A O 1
ATOM 842 N N . THR A 1 106 ? -3.822 -9.312 -2.102 1.00 97.12 106 THR A N 1
ATOM 843 C CA . THR A 1 106 ? -3.779 -9.491 -0.647 1.00 97.12 106 THR A CA 1
ATOM 844 C C . THR A 1 106 ? -5.009 -8.913 0.051 1.00 97.12 106 THR A C 1
ATOM 846 O O . THR A 1 106 ? -5.544 -9.539 0.971 1.00 97.12 106 THR A O 1
ATOM 849 N N . TRP A 1 107 ? -5.452 -7.729 -0.371 1.00 96.69 107 TRP A N 1
ATOM 850 C CA . TRP A 1 107 ? -6.309 -6.868 0.444 1.00 96.69 107 TRP A CA 1
ATOM 851 C C . TRP A 1 107 ? -7.736 -6.685 -0.085 1.00 96.69 107 TRP A C 1
ATOM 853 O O . TRP A 1 107 ? -8.615 -6.363 0.707 1.00 96.69 107 TRP A O 1
ATOM 863 N N . HIS A 1 108 ? -8.009 -6.935 -1.372 1.00 94.69 108 HIS A N 1
ATOM 864 C CA . HIS A 1 108 ? -9.313 -6.628 -1.988 1.00 94.69 108 HIS A CA 1
ATOM 865 C C . HIS A 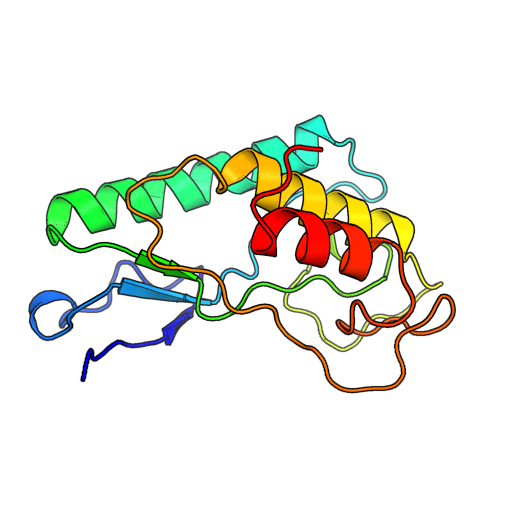1 108 ? -10.526 -7.310 -1.329 1.00 94.69 108 HIS A C 1
ATOM 867 O O . HIS A 1 108 ? -11.621 -6.762 -1.374 1.00 94.69 108 HIS A O 1
ATOM 873 N N . ALA A 1 109 ? -10.344 -8.499 -0.748 1.00 93.19 109 ALA A N 1
ATOM 874 C CA . ALA A 1 109 ? -11.406 -9.284 -0.112 1.00 93.19 109 ALA A CA 1
ATOM 875 C C . ALA A 1 109 ? -11.356 -9.227 1.427 1.00 93.19 109 ALA A C 1
ATOM 877 O O . ALA A 1 109 ? -11.960 -10.059 2.099 1.00 93.19 109 ALA A O 1
ATOM 878 N N . ASP A 1 110 ? -10.569 -8.317 2.007 1.00 95.62 110 ASP A N 1
ATOM 879 C CA . ASP A 1 110 ? -10.434 -8.219 3.456 1.00 95.62 110 ASP A CA 1
ATOM 880 C C . ASP A 1 110 ? -11.501 -7.290 4.055 1.00 95.62 110 ASP A C 1
ATOM 882 O O . ASP A 1 110 ? -11.368 -6.073 4.023 1.00 95.62 110 ASP A O 1
ATOM 886 N N . GLU A 1 111 ? -12.555 -7.867 4.632 1.00 95.00 111 GLU A N 1
ATOM 887 C CA . GLU A 1 111 ? -13.714 -7.126 5.165 1.00 95.00 111 GLU A CA 1
ATOM 888 C C . GLU A 1 111 ? -13.382 -6.165 6.322 1.00 95.00 111 GLU A C 1
ATOM 890 O O . GLU A 1 111 ? -14.173 -5.279 6.636 1.00 95.00 111 GLU A O 1
ATOM 895 N N . ARG A 1 112 ? -12.223 -6.322 6.978 1.00 96.38 112 ARG A N 1
ATOM 896 C CA . ARG A 1 112 ? -11.774 -5.423 8.060 1.00 96.38 112 ARG A CA 1
ATOM 897 C C . ARG A 1 112 ? -10.951 -4.241 7.556 1.00 96.38 112 ARG A C 1
ATOM 899 O O . ARG A 1 112 ? -10.617 -3.360 8.351 1.00 96.38 112 ARG A O 1
ATOM 906 N N . LEU A 1 113 ? -10.613 -4.224 6.268 1.00 97.44 113 LEU A N 1
ATOM 907 C CA . LEU A 1 113 ? -9.913 -3.120 5.637 1.00 97.44 113 LEU A CA 1
ATOM 908 C C . LEU A 1 113 ? -10.893 -1.979 5.350 1.00 97.44 113 LEU A C 1
ATOM 910 O O . LEU A 1 113 ? -11.713 -2.062 4.442 1.00 97.44 113 LEU A O 1
ATOM 914 N N . ALA A 1 114 ? -10.770 -0.888 6.099 1.00 96.75 114 ALA A N 1
ATOM 915 C CA . ALA A 1 114 ? -11.579 0.314 5.912 1.00 96.75 114 ALA A CA 1
ATOM 916 C C . ALA A 1 114 ? -11.182 1.115 4.659 1.00 96.75 114 ALA A C 1
ATOM 918 O O . ALA A 1 114 ? -11.968 1.917 4.162 1.00 96.75 114 ALA A O 1
ATOM 919 N N . GLY A 1 115 ? -9.961 0.924 4.158 1.00 95.88 115 GLY A N 1
ATOM 920 C CA . GLY A 1 115 ? -9.462 1.601 2.967 1.00 95.88 115 GLY A CA 1
ATOM 921 C C . GLY A 1 115 ? -7.941 1.593 2.870 1.00 95.88 115 GLY A C 1
ATOM 922 O O . GLY A 1 115 ? -7.237 1.117 3.767 1.00 95.88 115 GLY A O 1
ATOM 923 N N . VAL A 1 116 ? -7.447 2.144 1.763 1.00 97.50 116 VAL A N 1
ATOM 924 C CA . VAL A 1 116 ? -6.020 2.317 1.489 1.00 97.50 116 VAL A CA 1
ATOM 925 C C . VAL A 1 116 ? -5.779 3.698 0.893 1.00 97.50 116 VAL A C 1
ATOM 927 O O . VAL A 1 116 ? -6.481 4.133 -0.019 1.00 97.50 116 VAL A O 1
ATOM 930 N N . TYR A 1 117 ? -4.759 4.381 1.392 1.00 96.81 117 TYR A N 1
ATOM 931 C CA . TYR A 1 117 ? -4.273 5.640 0.845 1.00 96.81 117 TYR A CA 1
ATOM 932 C C . TYR A 1 117 ? -2.939 5.389 0.149 1.00 96.81 117 TYR A C 1
ATOM 934 O O . TYR A 1 117 ? -1.965 4.961 0.765 1.00 96.81 117 TYR A O 1
ATOM 942 N N . ILE A 1 118 ? -2.905 5.627 -1.161 1.00 97.50 118 ILE A N 1
ATOM 943 C CA . ILE A 1 118 ? -1.711 5.391 -1.972 1.00 97.50 118 ILE A CA 1
ATOM 944 C C . ILE A 1 118 ? -0.779 6.597 -1.872 1.00 97.50 118 ILE A C 1
ATOM 946 O O . ILE A 1 118 ? -1.176 7.717 -2.198 1.00 97.50 118 ILE A O 1
ATOM 950 N N . TRP A 1 119 ? 0.466 6.358 -1.463 1.00 95.00 119 TRP A N 1
ATOM 951 C CA . TRP A 1 119 ? 1.541 7.341 -1.478 1.00 95.00 119 TRP A CA 1
ATOM 952 C C . TRP A 1 119 ? 2.332 7.220 -2.786 1.00 95.00 119 TRP A C 1
ATOM 954 O O . TRP A 1 119 ? 2.951 6.196 -3.051 1.00 95.00 119 TRP A O 1
ATOM 964 N N . ASN A 1 120 ? 2.345 8.222 -3.657 1.00 89.19 120 ASN A N 1
ATOM 965 C CA . ASN A 1 120 ? 1.449 9.376 -3.691 1.00 89.19 120 ASN A CA 1
ATOM 966 C C . ASN A 1 120 ? 1.066 9.678 -5.147 1.00 89.19 120 ASN A C 1
ATOM 968 O O . ASN A 1 120 ? 1.596 9.063 -6.066 1.00 89.19 120 ASN A O 1
ATOM 972 N N . TRP A 1 121 ? 0.136 10.607 -5.375 1.00 90.69 121 TRP A N 1
ATOM 973 C CA . TRP A 1 121 ? -0.302 10.991 -6.728 1.00 90.69 121 TRP A CA 1
ATOM 974 C C . TRP A 1 121 ? 0.422 12.237 -7.282 1.00 90.69 121 TRP A C 1
ATOM 976 O O . TRP A 1 121 ? 0.058 12.779 -8.326 1.00 90.69 121 TRP A O 1
ATOM 986 N N . PHE A 1 122 ? 1.443 12.733 -6.584 1.00 88.19 122 PHE A N 1
ATOM 987 C CA . PHE A 1 122 ? 2.172 13.944 -6.966 1.00 88.19 122 PHE A CA 1
ATOM 988 C C . PHE A 1 122 ? 3.394 13.614 -7.834 1.00 88.19 122 PHE A C 1
ATOM 990 O O . PHE A 1 122 ? 3.742 12.452 -8.015 1.00 88.19 122 PHE A O 1
ATOM 997 N N . GLY A 1 123 ? 4.046 14.637 -8.393 1.00 85.19 123 GLY A N 1
ATOM 998 C CA . GLY A 1 123 ? 5.232 14.470 -9.241 1.00 85.19 123 GLY A CA 1
ATOM 999 C C . GLY A 1 123 ? 4.924 14.185 -10.715 1.00 85.19 123 GLY A C 1
ATOM 1000 O O . GLY A 1 123 ? 3.776 14.292 -11.154 1.00 85.19 123 GLY A O 1
ATOM 1001 N N . VAL A 1 124 ? 5.982 13.880 -11.474 1.00 86.81 124 VAL A N 1
ATOM 1002 C CA . VAL A 1 124 ? 5.926 13.683 -12.932 1.00 86.81 124 VAL A CA 1
ATOM 1003 C C . VAL A 1 124 ? 5.294 12.334 -13.280 1.00 86.81 124 VAL A C 1
ATOM 1005 O O . VAL A 1 124 ? 4.377 12.299 -14.093 1.00 86.81 124 VAL A O 1
ATOM 1008 N N . GLY A 1 125 ? 5.727 11.248 -12.627 1.00 90.56 125 GLY A N 1
ATOM 1009 C CA . GLY A 1 125 ? 5.363 9.892 -13.038 1.00 90.56 125 GLY A CA 1
ATOM 1010 C C . GLY A 1 125 ? 5.959 9.529 -14.403 1.00 90.56 125 GLY A C 1
ATOM 1011 O O . GLY A 1 125 ? 6.967 10.093 -14.828 1.00 90.56 125 GLY A O 1
ATOM 1012 N N . GLY A 1 126 ? 5.342 8.575 -15.093 1.00 94.19 126 GLY A N 1
ATOM 1013 C CA . GLY A 1 126 ? 5.805 8.093 -16.392 1.00 94.19 126 GLY A CA 1
ATOM 1014 C C . GLY A 1 126 ? 6.974 7.102 -16.301 1.00 94.19 126 GLY A C 1
ATOM 1015 O O . GLY A 1 126 ? 7.464 6.811 -15.205 1.00 94.19 126 GLY A O 1
ATOM 1016 N N . PRO A 1 127 ? 7.409 6.546 -17.443 1.00 94.12 127 PRO A N 1
ATOM 1017 C CA . PRO A 1 127 ? 8.350 5.423 -17.486 1.00 94.12 127 PRO A CA 1
ATOM 1018 C C . PRO A 1 127 ? 9.761 5.761 -16.983 1.00 94.12 127 PRO A C 1
ATOM 1020 O O . PRO A 1 127 ? 10.437 4.873 -16.479 1.00 94.12 127 PRO A O 1
ATOM 1023 N N . GLU A 1 128 ? 10.179 7.028 -17.072 1.00 93.94 128 GLU A N 1
ATOM 1024 C CA . GLU A 1 128 ? 11.534 7.471 -16.701 1.00 93.94 128 GLU A CA 1
ATOM 1025 C C . GLU A 1 128 ? 11.654 7.977 -15.254 1.00 93.94 128 GLU A C 1
ATOM 1027 O O . GLU A 1 128 ? 12.757 8.137 -14.725 1.00 93.94 128 GLU A O 1
ATOM 1032 N N . ASP A 1 129 ? 10.529 8.264 -14.596 1.00 93.19 129 ASP A N 1
ATOM 1033 C CA . ASP A 1 129 ? 10.542 8.659 -13.190 1.00 93.19 129 ASP A CA 1
ATOM 1034 C C . ASP A 1 129 ? 10.737 7.425 -12.295 1.00 93.19 129 ASP A C 1
ATOM 1036 O O . ASP A 1 129 ? 10.240 6.337 -12.580 1.00 93.19 129 ASP A O 1
ATOM 1040 N N . ARG A 1 130 ? 11.452 7.605 -11.183 1.00 94.31 130 ARG A N 1
ATOM 1041 C CA . ARG A 1 130 ? 11.730 6.540 -10.199 1.00 94.31 130 ARG A CA 1
ATOM 1042 C C . ARG A 1 130 ? 10.892 6.684 -8.938 1.00 94.31 130 ARG A C 1
ATOM 1044 O O . ARG A 1 130 ? 10.928 5.825 -8.060 1.00 94.31 130 ARG A O 1
ATOM 1051 N N . GLY A 1 131 ? 10.166 7.792 -8.823 1.00 94.12 131 GLY A N 1
ATOM 1052 C CA . GLY A 1 131 ? 9.367 8.116 -7.661 1.00 94.12 131 GLY A CA 1
ATOM 1053 C C . GLY A 1 131 ? 8.150 7.212 -7.484 1.00 94.12 131 GLY A C 1
ATOM 1054 O O . GLY A 1 131 ? 7.860 6.298 -8.262 1.00 94.12 131 GLY A O 1
ATOM 1055 N N . TYR A 1 132 ? 7.407 7.518 -6.427 1.00 96.25 132 TYR A N 1
ATOM 1056 C CA . TYR A 1 132 ? 6.209 6.790 -6.013 1.00 96.25 132 TYR A CA 1
ATOM 1057 C C . TYR A 1 132 ? 5.010 6.977 -6.939 1.00 96.25 132 TYR A C 1
ATOM 1059 O O . TYR A 1 132 ? 4.101 6.150 -6.923 1.00 96.25 132 TYR A O 1
ATOM 1067 N N . SER A 1 133 ? 4.997 8.052 -7.730 1.00 95.88 133 SER A N 1
ATOM 1068 C CA . SER A 1 133 ? 3.833 8.433 -8.523 1.00 95.88 133 SER A CA 1
ATOM 1069 C C . SER A 1 133 ? 3.437 7.328 -9.498 1.00 95.88 133 SER A C 1
ATOM 1071 O O . SER A 1 133 ? 4.220 7.013 -10.390 1.00 95.88 133 SER A O 1
ATOM 1073 N N . PRO A 1 134 ? 2.234 6.741 -9.398 1.00 96.56 134 PRO A N 1
ATOM 1074 C CA . PRO A 1 134 ? 1.792 5.735 -10.357 1.00 96.56 134 PRO A CA 1
ATOM 1075 C C . PRO A 1 134 ? 1.333 6.364 -11.683 1.00 96.56 134 PRO A C 1
ATOM 1077 O O . PRO A 1 134 ? 0.968 5.635 -12.605 1.00 96.56 134 PRO A O 1
ATOM 1080 N N . ARG A 1 135 ? 1.303 7.704 -11.775 1.00 96.56 135 ARG A N 1
ATOM 1081 C CA . ARG A 1 135 ? 0.848 8.458 -12.949 1.00 96.56 135 ARG A CA 1
ATOM 1082 C C . ARG A 1 135 ? 1.582 8.016 -14.206 1.00 96.56 135 ARG A C 1
ATOM 1084 O O . ARG A 1 135 ? 2.787 7.788 -14.173 1.00 96.56 135 ARG A O 1
ATOM 1091 N N . ASP A 1 136 ? 0.834 7.909 -15.300 1.00 95.94 136 ASP A N 1
ATOM 1092 C CA . ASP A 1 136 ? 1.353 7.553 -16.624 1.00 95.94 136 ASP A CA 1
ATOM 1093 C C . ASP A 1 136 ? 2.155 6.231 -16.641 1.00 95.94 136 ASP A C 1
ATOM 1095 O O . ASP A 1 136 ? 3.049 6.032 -17.461 1.00 95.94 136 ASP A O 1
ATOM 1099 N N . ARG A 1 137 ? 1.812 5.304 -15.731 1.00 96.31 137 ARG A N 1
ATOM 1100 C CA . ARG A 1 137 ? 2.348 3.937 -15.638 1.00 96.31 137 ARG A CA 1
ATOM 1101 C C . ARG A 1 137 ? 1.227 2.908 -15.540 1.00 96.31 137 ARG A C 1
ATOM 1103 O O . ARG A 1 137 ? 0.088 3.210 -15.185 1.00 96.31 137 ARG A O 1
ATOM 1110 N N . G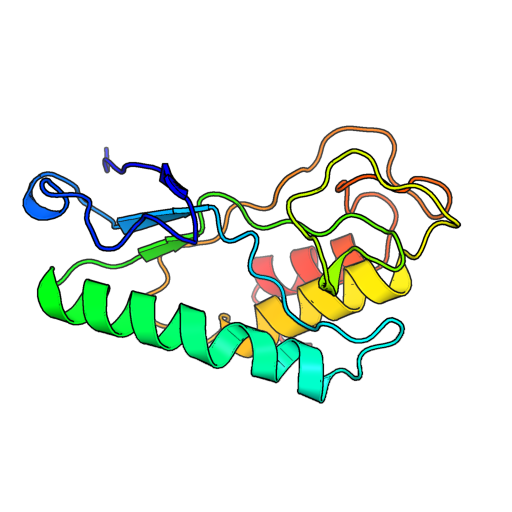LU A 1 138 ? 1.588 1.648 -15.758 1.00 97.69 138 GLU A N 1
ATOM 1111 C CA . GLU A 1 138 ? 0.714 0.490 -15.540 1.00 97.69 138 GLU A CA 1
ATOM 1112 C C . GLU A 1 138 ? 0.175 0.423 -14.097 1.00 97.69 138 GLU A C 1
ATOM 1114 O O . GLU A 1 138 ? -0.976 0.048 -13.875 1.00 97.69 138 GLU A O 1
ATOM 1119 N N . ALA A 1 139 ? 0.957 0.883 -13.114 1.00 97.81 139 ALA A N 1
ATOM 1120 C CA . ALA A 1 139 ? 0.543 0.993 -11.717 1.00 97.81 139 ALA A CA 1
ATOM 1121 C C . ALA A 1 139 ? -0.769 1.783 -11.528 1.00 97.81 139 ALA A C 1
ATOM 1123 O O . ALA A 1 139 ? -1.641 1.350 -10.773 1.00 97.81 139 ALA A O 1
ATOM 1124 N N . ALA A 1 140 ? -0.967 2.899 -12.244 1.00 97.50 140 ALA A N 1
ATOM 1125 C CA . ALA A 1 140 ? -2.217 3.659 -12.162 1.00 97.50 140 ALA A CA 1
ATOM 1126 C C . ALA A 1 140 ? -3.417 2.870 -12.696 1.00 97.50 140 ALA A C 1
ATOM 1128 O O . ALA A 1 140 ? -4.524 3.027 -12.183 1.00 97.50 140 ALA A O 1
ATOM 1129 N N . GLN A 1 141 ? -3.216 2.006 -13.696 1.00 97.25 141 GLN A N 1
ATOM 1130 C CA . GLN A 1 141 ? -4.287 1.164 -14.232 1.00 97.25 141 GLN A CA 1
ATOM 1131 C C . GLN A 1 141 ? -4.706 0.099 -13.216 1.00 97.25 141 GLN A C 1
ATOM 1133 O O . GLN A 1 141 ? -5.901 -0.085 -12.997 1.00 97.25 141 GLN A O 1
ATOM 1138 N N . VAL A 1 142 ? -3.738 -0.531 -12.537 1.00 97.94 142 VAL A N 1
ATOM 1139 C CA . VAL A 1 142 ? -3.998 -1.490 -11.448 1.00 97.94 142 VAL A CA 1
ATOM 1140 C C . VAL A 1 142 ? -4.835 -0.844 -10.338 1.00 97.94 142 VAL A C 1
ATOM 1142 O O . VAL A 1 142 ? -5.843 -1.406 -9.913 1.00 97.94 142 VAL A O 1
ATOM 1145 N N . LEU A 1 143 ? -4.459 0.363 -9.905 1.00 96.94 143 LEU A N 1
ATOM 1146 C CA . LEU A 1 143 ? -5.175 1.098 -8.857 1.00 96.94 143 LEU A CA 1
ATOM 1147 C C . LEU A 1 143 ? -6.567 1.550 -9.302 1.00 96.94 143 LEU A C 1
ATOM 1149 O O . LEU A 1 143 ? -7.535 1.374 -8.565 1.00 96.94 143 LEU A O 1
ATOM 1153 N N . ARG A 1 144 ? -6.685 2.091 -10.522 1.00 96.12 144 ARG A N 1
ATOM 1154 C CA . ARG A 1 144 ? -7.973 2.496 -11.100 1.00 96.12 144 ARG A CA 1
ATOM 1155 C C . ARG A 1 144 ? -8.945 1.330 -11.116 1.00 96.12 144 ARG A C 1
ATOM 1157 O O . ARG A 1 144 ? -10.098 1.499 -10.744 1.00 96.12 144 ARG A O 1
ATOM 1164 N N . HIS A 1 145 ? -8.461 0.174 -11.543 1.00 94.94 145 HIS A N 1
ATOM 1165 C CA . HIS A 1 145 ? -9.251 -1.031 -11.643 1.00 94.94 145 HIS A CA 1
ATOM 1166 C C . HIS A 1 145 ? -9.758 -1.507 -10.272 1.00 94.94 145 HIS A C 1
ATOM 1168 O O . HIS A 1 145 ? -10.944 -1.793 -10.113 1.00 94.94 145 HIS A O 1
ATOM 1174 N N . TRP A 1 146 ? -8.881 -1.519 -9.262 1.00 94.88 146 TRP A N 1
ATOM 1175 C CA . TRP A 1 146 ? -9.271 -1.862 -7.895 1.00 94.88 146 TRP A CA 1
ATOM 1176 C C . TRP A 1 146 ? -10.320 -0.892 -7.334 1.00 94.88 146 TRP A C 1
ATOM 1178 O O . TRP A 1 146 ? -11.323 -1.327 -6.771 1.00 94.88 146 TRP A O 1
ATOM 1188 N N . TYR A 1 147 ? -10.130 0.416 -7.522 1.00 93.81 147 TYR A N 1
ATOM 1189 C CA . TYR A 1 147 ? -11.026 1.432 -6.957 1.00 93.81 147 TYR A CA 1
ATOM 1190 C C . TYR A 1 147 ? -12.336 1.604 -7.728 1.00 93.81 147 TYR A C 1
ATOM 1192 O O . TYR A 1 147 ? -13.312 2.079 -7.154 1.00 93.81 147 TYR A O 1
ATOM 1200 N N . SER A 1 148 ? -12.405 1.189 -8.996 1.00 93.06 148 SER A N 1
ATOM 1201 C CA . SER A 1 148 ? -13.666 1.157 -9.745 1.00 93.06 148 SER A CA 1
ATOM 1202 C C . SER A 1 148 ? -14.536 -0.059 -9.422 1.00 93.06 148 SER A C 1
ATOM 1204 O O . SER A 1 148 ? -15.627 -0.179 -9.978 1.00 93.06 148 SER A O 1
ATOM 1206 N N . GLY A 1 149 ? -14.069 -0.983 -8.572 1.00 79.75 149 GLY A N 1
ATOM 1207 C CA . GLY A 1 149 ? -14.774 -2.234 -8.275 1.00 79.75 149 GLY A CA 1
ATOM 1208 C C . GLY A 1 149 ? -14.868 -3.180 -9.476 1.00 79.75 149 GLY A C 1
ATOM 1209 O O . GLY A 1 149 ? -15.641 -4.138 -9.458 1.00 79.75 149 GLY A O 1
ATOM 1210 N N . SER A 1 150 ? -14.103 -2.915 -10.535 1.00 57.59 150 SER A N 1
ATOM 1211 C CA . SER A 1 150 ? -13.954 -3.838 -11.653 1.00 57.59 150 SER A CA 1
ATOM 1212 C C . SER A 1 150 ? -13.083 -5.014 -11.180 1.00 57.59 150 SER A C 1
ATOM 1214 O O . SER A 1 150 ? -12.229 -4.832 -10.313 1.00 57.59 150 SER A O 1
ATOM 1216 N N . ARG A 1 151 ? -13.348 -6.237 -11.658 1.00 43.38 151 ARG A N 1
ATOM 1217 C CA . ARG A 1 151 ? -12.491 -7.412 -11.393 1.00 43.38 151 ARG A CA 1
ATOM 1218 C C . ARG A 1 151 ? -11.490 -7.590 -12.537 1.00 43.38 151 ARG A C 1
ATOM 1220 O O . ARG A 1 151 ? -11.928 -7.395 -13.676 1.00 43.38 151 ARG A O 1
ATOM 1227 N N . PRO A 1 152 ? -10.207 -7.892 -12.250 1.00 46.84 152 PRO A N 1
ATOM 1228 C CA . PRO A 1 152 ? -9.175 -7.896 -13.282 1.00 46.84 152 PRO A CA 1
ATOM 1229 C C . PRO A 1 152 ? -9.351 -9.065 -14.238 1.00 46.84 152 PRO A C 1
ATOM 1231 O O . PRO A 1 152 ? -9.910 -10.100 -13.803 1.00 46.84 152 PRO A O 1
#

Secondary structure (DSSP, 8-state):
---EEEEETTTSTT-TTGGGSSEEEEE------SSSS--HHHHHHHHHHHHHHHHHHHHHH---EEEEEE---SSGGGGT-TT-----SS--HHHHHHHHHHHHHHHTT-TTEEEEEES-S-S--STT--SS--TTSHHHHHHHHHHTT---

Foldseek 3Di:
DFFEDEDELVPQVPPPCLLVGQAYHYQPQFQQDQDLDDDLVSSLVSCPVSVVVQVVVCVVNVHFYENAEDFFFQASCRSGGVVDQDHDDFGHLVVRLSNLLSVCVNPLPPPSYPYYQYPDCDDDDDRRGRGRHNPNGNNVVSVVCSVVVHDD

Sequence (152 aa):
GQLTYSANWDHFEPVPFWDLLDVVGVTAYVQLSAADAPTDAELDAGWRGFRQQLRRLALRTGKPYLLTEVGYPAHPDGAKRPWDYRPTGTPDPALQARCYRSLVRTWHADERLAGVYIWNWFGVGGPEDRGYSPRDREAAQVLRHWYSGSRP